Protein AF-A0AAN1B364-F1 (afdb_monomer_lite)

Secondary structure (DSSP, 8-state):
-EEETTTTEEETT--SEE----S-HHHHHHHHHHHHHHHTS-SEEETTEEE-GGGSEEE-TT-BHHHHS--STTSHHHHHHHHS---GGGTS-HHHHHHHHHHHHHHHTS--------HHHHHHHH-----SPBP-HHHHHHHHHT---SSSPEEEEE-S-TT--HHHHHTTTTTEEEE-

Radius of gyration: 22.16 Å; chains: 1; bounding box: 55×37×59 Å

Sequence (180 aa):
MIQFLNLKGFVKNYNGIVCIETNNSDLFIRKLFEFEHTENQSSININNNKYSIKDFIIIDNLTKYHDLYNFNSKGLLNQWINDLDFENQKIANEKLVLEIKNLLNNKIGFEFVSIEENNSKYLKYLFNLENDKFIDNKSLIKWMENQKYNNQKINLIIKNFDFVLINELIKFSNNFNIIV

Foldseek 3Di:
DKDFQLVRDDDPPQQQEDEDDDPDPVVVLVSQVVCCVVVVAAGMADPNDGHHSVQADEAEQPAFPCSQADLPCPHLVVVVQVVPPDDLCPLDPPVVVVVVQVVVCVVVVHNDDDDDDDSSVSVVVVDDDDGPHTDDQVRVLVSLVSDDAPPDAREYEYPPRPHHDVVSVVVSSVRHRYYD

Organism: Mycoplasmopsis synoviae (NCBI:txid2109)

Structure (mmCIF, N/CA/C/O backbone):
data_AF-A0AAN1B364-F1
#
_entry.id   AF-A0AAN1B364-F1
#
loop_
_atom_site.group_PDB
_atom_site.id
_atom_site.type_symbol
_atom_site.label_atom_id
_atom_site.label_alt_id
_atom_site.label_comp_id
_atom_site.label_asym_id
_atom_site.label_entity_id
_atom_site.label_seq_id
_atom_site.pdbx_PDB_ins_code
_atom_site.Cartn_x
_atom_site.Cartn_y
_atom_site.Cartn_z
_atom_site.occupancy
_atom_site.B_iso_or_equiv
_atom_site.auth_seq_id
_atom_site.auth_comp_id
_atom_site.auth_asym_id
_atom_site.auth_atom_id
_atom_site.pdbx_PDB_model_num
ATOM 1 N N . MET A 1 1 ? 21.326 -5.813 -8.961 1.00 89.81 1 MET A N 1
ATOM 2 C CA . MET A 1 1 ? 20.750 -6.310 -10.234 1.00 89.81 1 MET A CA 1
ATOM 3 C C . MET A 1 1 ? 19.245 -6.453 -10.083 1.00 89.81 1 MET A C 1
ATOM 5 O O . MET A 1 1 ? 18.822 -6.911 -9.028 1.00 89.81 1 MET A O 1
ATOM 9 N N . ILE A 1 2 ? 18.472 -6.106 -11.113 1.00 92.00 2 ILE A N 1
ATOM 10 C CA . ILE A 1 2 ? 1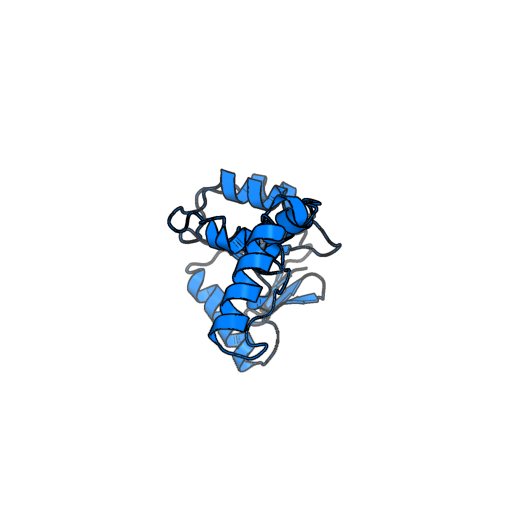7.059 -6.494 -11.239 1.00 92.00 2 ILE A CA 1
ATOM 11 C C . ILE A 1 2 ? 16.843 -7.244 -12.559 1.00 92.00 2 ILE A C 1
ATOM 13 O O . ILE A 1 2 ? 17.449 -6.884 -13.568 1.00 92.00 2 ILE A O 1
ATOM 17 N N . GLN A 1 3 ? 16.030 -8.297 -12.549 1.00 93.31 3 GLN A N 1
ATOM 18 C CA . GLN A 1 3 ? 15.727 -9.133 -13.711 1.00 93.31 3 GLN A CA 1
ATOM 19 C C . GLN A 1 3 ? 14.247 -9.531 -13.716 1.00 93.31 3 GLN A C 1
ATOM 21 O O . GLN A 1 3 ? 13.725 -9.976 -12.694 1.00 93.31 3 GLN A O 1
ATOM 26 N N . PHE A 1 4 ? 13.616 -9.437 -14.889 1.00 91.81 4 PHE A N 1
ATOM 27 C CA . PHE A 1 4 ? 12.261 -9.931 -15.150 1.00 91.81 4 PHE A CA 1
ATOM 28 C C . PHE A 1 4 ? 12.367 -11.262 -15.887 1.00 91.81 4 PHE A C 1
ATOM 30 O O . PHE A 1 4 ? 12.845 -11.320 -17.024 1.00 91.81 4 PHE A O 1
ATOM 37 N N . LEU A 1 5 ? 11.987 -12.353 -15.224 1.00 87.00 5 LEU A N 1
ATOM 38 C CA . LEU A 1 5 ? 12.288 -13.705 -15.700 1.00 87.00 5 LEU A CA 1
ATOM 39 C C . LEU A 1 5 ? 11.522 -14.068 -16.980 1.00 87.00 5 LEU A C 1
ATOM 41 O O . LEU A 1 5 ? 12.056 -14.780 -17.828 1.00 87.00 5 LEU A O 1
ATOM 45 N N . ASN A 1 6 ? 10.334 -13.496 -17.174 1.00 81.62 6 ASN A N 1
ATOM 46 C CA . ASN A 1 6 ? 9.536 -13.652 -18.389 1.00 81.62 6 ASN A CA 1
ATOM 47 C C . ASN A 1 6 ? 10.106 -12.905 -19.612 1.00 81.62 6 ASN A C 1
ATOM 49 O O . ASN A 1 6 ? 9.818 -13.281 -20.745 1.00 81.62 6 ASN A O 1
ATOM 53 N N . LEU A 1 7 ? 10.911 -11.856 -19.409 1.00 76.06 7 LEU A N 1
ATOM 54 C CA . LEU A 1 7 ? 11.395 -10.976 -20.483 1.00 76.06 7 LEU A CA 1
ATOM 55 C C . LEU A 1 7 ? 12.863 -11.205 -20.854 1.00 76.06 7 LEU A C 1
ATOM 57 O O . LEU A 1 7 ? 13.363 -10.557 -21.769 1.00 76.06 7 LEU A O 1
ATOM 61 N N . LYS A 1 8 ? 13.570 -12.107 -20.158 1.00 66.75 8 LYS A N 1
ATOM 62 C CA . LYS A 1 8 ? 15.012 -12.401 -20.335 1.00 66.75 8 LYS A CA 1
ATOM 63 C C . LYS A 1 8 ? 15.948 -11.174 -20.243 1.00 66.75 8 LYS A C 1
ATOM 65 O O . LYS A 1 8 ? 17.151 -11.316 -20.448 1.00 66.75 8 LYS A O 1
ATOM 70 N N . GLY A 1 9 ? 15.431 -9.994 -19.895 1.00 71.81 9 GLY A N 1
ATOM 71 C CA . GLY A 1 9 ? 16.177 -8.749 -19.716 1.00 71.81 9 GLY A CA 1
ATOM 72 C C . GLY A 1 9 ? 16.564 -8.509 -18.257 1.00 71.81 9 GLY A C 1
ATOM 73 O O . GLY A 1 9 ? 15.840 -8.893 -17.334 1.00 71.81 9 GLY A O 1
ATOM 74 N N . PHE A 1 10 ? 17.714 -7.866 -18.041 1.00 80.56 10 PHE A N 1
ATOM 75 C CA . PHE A 1 10 ? 18.190 -7.503 -16.707 1.00 80.56 10 PHE A CA 1
ATOM 76 C C . PHE A 1 10 ? 18.931 -6.166 -16.707 1.00 80.56 10 PHE A C 1
ATOM 78 O O . PHE A 1 10 ? 19.604 -5.807 -17.671 1.00 80.56 10 PHE A O 1
ATOM 85 N N . VAL A 1 11 ? 18.847 -5.457 -15.583 1.00 85.56 11 VAL A N 1
ATOM 86 C CA . VAL A 1 11 ? 19.579 -4.214 -15.332 1.00 85.56 11 VAL A CA 1
ATOM 87 C C . VAL A 1 11 ? 20.711 -4.497 -14.344 1.00 85.56 11 VAL A C 1
ATOM 89 O O . VAL A 1 11 ? 20.496 -4.876 -13.181 1.00 85.56 11 VAL A O 1
ATOM 92 N N . LYS A 1 12 ? 21.949 -4.330 -14.825 1.00 80.38 12 LYS A N 1
ATOM 93 C CA . LYS A 1 12 ? 23.164 -4.371 -13.996 1.00 80.38 12 LYS A CA 1
ATOM 94 C C . LYS A 1 12 ? 23.199 -3.141 -13.082 1.00 80.38 12 LYS A C 1
ATOM 96 O O . LYS A 1 12 ? 22.694 -2.090 -13.447 1.00 80.38 12 LYS A O 1
ATOM 101 N N . ASN A 1 13 ? 23.784 -3.281 -11.891 1.00 83.00 13 ASN A N 1
ATOM 102 C CA . ASN A 1 13 ? 23.956 -2.184 -10.920 1.00 83.00 13 ASN A CA 1
ATOM 103 C C . ASN A 1 13 ? 22.654 -1.514 -10.437 1.00 83.00 13 ASN A C 1
ATOM 105 O O . ASN A 1 13 ? 22.635 -0.329 -10.126 1.00 83.00 13 ASN A O 1
ATOM 109 N N . TYR A 1 14 ? 21.562 -2.280 -10.352 1.00 89.44 14 TYR A N 1
ATOM 110 C CA . TYR A 1 14 ? 20.326 -1.815 -9.720 1.00 89.44 14 TYR A CA 1
ATOM 111 C C . TYR A 1 14 ? 20.563 -1.348 -8.275 1.00 89.44 14 TYR A C 1
ATOM 113 O O . TYR A 1 14 ? 20.917 -2.163 -7.419 1.00 89.44 14 TYR A O 1
ATOM 121 N N . ASN A 1 15 ? 20.287 -0.065 -8.030 1.00 86.31 15 ASN A N 1
ATOM 122 C CA . ASN A 1 15 ? 20.465 0.624 -6.753 1.00 86.31 15 ASN A CA 1
ATOM 123 C C . ASN A 1 15 ? 19.128 1.165 -6.220 1.00 86.31 15 ASN A C 1
ATOM 125 O O . ASN A 1 15 ? 19.044 2.301 -5.775 1.00 86.31 15 ASN A O 1
ATOM 129 N N . GLY A 1 16 ? 18.069 0.355 -6.274 1.00 90.38 16 GLY A N 1
ATOM 130 C CA . GLY A 1 16 ? 16.789 0.663 -5.623 1.00 90.38 16 GLY A CA 1
ATOM 131 C C . GLY A 1 16 ? 15.737 1.341 -6.499 1.00 90.38 16 GLY A C 1
ATOM 132 O O . GLY A 1 16 ? 14.580 1.335 -6.104 1.00 90.38 16 GLY A O 1
ATOM 133 N N . ILE A 1 17 ? 16.085 1.859 -7.679 1.00 92.50 17 ILE A N 1
ATOM 134 C CA . ILE A 1 17 ? 15.107 2.333 -8.668 1.00 92.50 17 ILE A CA 1
ATOM 135 C C . ILE A 1 17 ? 15.461 1.839 -10.071 1.00 92.50 17 ILE A C 1
ATOM 137 O O . ILE A 1 17 ? 16.636 1.766 -10.437 1.00 92.50 17 ILE A O 1
ATOM 141 N N . VAL A 1 18 ? 14.444 1.473 -10.845 1.00 91.38 18 VAL A N 1
ATOM 142 C CA . VAL A 1 18 ? 14.542 1.181 -12.276 1.00 91.38 18 VAL A CA 1
ATOM 143 C C . VAL A 1 18 ? 13.342 1.785 -12.993 1.00 91.38 18 VAL A C 1
ATOM 145 O O . VAL A 1 18 ? 12.250 1.815 -12.433 1.00 91.38 18 VAL A O 1
ATOM 148 N N . CYS A 1 19 ? 13.553 2.246 -14.222 1.00 89.06 19 CYS A N 1
ATOM 149 C CA . CYS A 1 19 ? 12.487 2.720 -15.097 1.00 89.06 19 CYS A CA 1
ATOM 150 C C . CYS A 1 19 ? 12.364 1.770 -16.287 1.00 89.06 19 CYS A C 1
ATOM 152 O O . CYS A 1 19 ? 13.377 1.400 -16.889 1.00 89.06 19 CYS A O 1
ATOM 154 N N . ILE A 1 20 ? 11.142 1.354 -16.598 1.00 88.00 20 ILE A N 1
ATOM 155 C CA . ILE A 1 20 ? 10.825 0.411 -17.664 1.00 88.00 20 ILE A CA 1
ATOM 156 C C . ILE A 1 20 ? 9.908 1.107 -18.649 1.00 88.00 20 ILE A C 1
ATOM 158 O O . ILE A 1 20 ? 8.731 1.338 -18.395 1.00 88.00 20 ILE A O 1
ATOM 162 N N . GLU A 1 21 ? 10.451 1.394 -19.822 1.00 86.31 21 GLU A N 1
ATOM 163 C CA . GLU A 1 21 ? 9.646 1.902 -20.918 1.00 86.31 21 GLU A CA 1
ATOM 164 C C . GLU A 1 21 ? 8.773 0.774 -21.487 1.00 86.31 21 GLU A C 1
ATOM 166 O O . GLU A 1 21 ? 9.263 -0.280 -21.902 1.00 86.31 21 GLU A O 1
ATOM 171 N N . THR A 1 22 ? 7.457 0.979 -21.480 1.00 87.06 22 THR A N 1
ATOM 172 C CA . THR A 1 22 ? 6.479 0.048 -22.047 1.00 87.06 22 THR A CA 1
ATOM 173 C C . THR A 1 22 ? 5.305 0.810 -22.644 1.00 87.06 22 THR A C 1
ATOM 175 O O . THR A 1 22 ? 4.838 1.797 -22.085 1.00 87.06 22 THR A O 1
ATOM 178 N N . ASN A 1 23 ? 4.773 0.305 -23.757 1.00 87.12 23 ASN A N 1
ATOM 179 C CA . ASN A 1 23 ? 3.579 0.870 -24.393 1.00 87.12 23 ASN A CA 1
ATOM 180 C C . ASN A 1 23 ? 2.301 0.606 -23.578 1.00 87.12 23 ASN A C 1
ATOM 182 O O . ASN A 1 23 ? 1.283 1.256 -23.796 1.00 87.12 23 ASN A O 1
ATOM 186 N N . ASN A 1 24 ? 2.319 -0.401 -22.697 1.00 90.44 24 ASN A N 1
ATOM 187 C CA . ASN A 1 24 ? 1.182 -0.765 -21.858 1.00 90.44 24 ASN A CA 1
ATOM 188 C C . ASN A 1 24 ? 1.678 -1.424 -20.560 1.00 90.44 24 ASN A C 1
ATOM 190 O O . ASN A 1 24 ? 2.109 -2.583 -20.551 1.00 90.44 24 ASN A O 1
ATOM 194 N N . SER A 1 25 ? 1.632 -0.667 -19.466 1.00 91.38 25 SER A N 1
ATOM 195 C CA . SER A 1 25 ? 2.071 -1.104 -18.137 1.00 91.38 25 SER A CA 1
ATOM 196 C C . SER A 1 25 ? 1.161 -2.181 -17.537 1.00 91.38 25 SER A C 1
ATOM 198 O O . SER A 1 25 ? 1.659 -3.126 -16.928 1.00 91.38 25 SER A O 1
ATOM 200 N N . ASP A 1 26 ? -0.149 -2.125 -17.787 1.00 92.94 26 ASP A N 1
ATOM 201 C CA . ASP A 1 26 ? -1.095 -3.143 -17.315 1.00 92.94 26 ASP A CA 1
ATOM 202 C C . ASP A 1 26 ? -0.826 -4.502 -17.965 1.00 92.94 26 ASP A C 1
ATOM 204 O O . ASP A 1 26 ? -0.780 -5.532 -17.291 1.00 92.94 26 ASP A O 1
ATOM 208 N N . LEU A 1 27 ? -0.576 -4.517 -19.278 1.00 92.62 27 LEU A N 1
ATOM 209 C CA . LEU A 1 27 ? -0.213 -5.733 -20.001 1.00 92.62 27 LEU A CA 1
ATOM 210 C C . LEU A 1 27 ? 1.139 -6.284 -19.534 1.00 92.62 27 LEU A C 1
ATOM 212 O O . LEU A 1 27 ? 1.310 -7.501 -19.456 1.00 92.62 27 LEU A O 1
ATOM 216 N N . PHE A 1 28 ? 2.098 -5.410 -19.224 1.00 91.81 28 PHE A N 1
ATOM 217 C CA . PHE A 1 28 ? 3.383 -5.814 -18.657 1.00 91.81 28 PHE A CA 1
ATOM 218 C C . PHE A 1 28 ? 3.197 -6.527 -17.309 1.00 91.81 28 PHE A C 1
ATOM 220 O O . PHE A 1 28 ? 3.670 -7.653 -17.151 1.00 91.81 28 PHE A O 1
ATOM 227 N N . ILE A 1 29 ? 2.444 -5.932 -16.378 1.00 93.12 29 ILE A N 1
ATOM 228 C CA . ILE A 1 29 ? 2.168 -6.528 -15.061 1.00 93.12 29 ILE A CA 1
ATOM 229 C C . ILE A 1 29 ? 1.380 -7.832 -15.204 1.00 93.12 29 ILE A C 1
ATOM 231 O O . ILE A 1 29 ? 1.716 -8.833 -14.570 1.00 93.12 29 ILE A O 1
ATOM 235 N N . ARG A 1 30 ? 0.375 -7.864 -16.085 1.00 94.25 30 ARG A N 1
ATOM 236 C CA . ARG A 1 30 ? -0.399 -9.077 -16.371 1.00 94.25 30 ARG A CA 1
ATOM 237 C C . ARG A 1 30 ? 0.495 -10.231 -16.825 1.00 94.25 30 ARG A C 1
ATOM 239 O O . ARG A 1 30 ? 0.348 -11.339 -16.322 1.00 94.25 30 ARG A O 1
ATOM 246 N N . LYS A 1 31 ? 1.454 -9.978 -17.722 1.00 92.94 31 LYS A N 1
ATOM 247 C CA . LYS A 1 31 ? 2.405 -11.005 -18.184 1.00 92.94 31 LYS A CA 1
ATOM 248 C C . LYS A 1 31 ? 3.301 -11.538 -17.067 1.00 92.94 31 LYS A C 1
ATOM 250 O O . LYS A 1 31 ? 3.746 -12.679 -17.152 1.00 92.94 31 LYS A O 1
ATOM 255 N N . LEU A 1 32 ? 3.607 -10.727 -16.053 1.00 93.69 32 LEU A N 1
ATOM 256 C CA . LEU A 1 32 ? 4.350 -11.187 -14.877 1.00 93.69 32 LEU A CA 1
ATOM 257 C C . LEU A 1 32 ? 3.489 -12.133 -14.031 1.00 93.69 32 LEU A C 1
ATOM 259 O O . LEU A 1 32 ? 3.949 -13.214 -13.677 1.00 93.69 32 LEU A O 1
ATOM 263 N N . PHE A 1 33 ? 2.222 -11.781 -13.803 1.00 94.06 33 PHE A N 1
ATOM 264 C CA . PHE A 1 33 ? 1.252 -12.649 -13.126 1.00 94.06 33 PHE A CA 1
ATOM 265 C C . PHE A 1 33 ? 1.035 -13.987 -13.849 1.00 94.06 33 PHE A C 1
ATOM 267 O O . PHE A 1 33 ? 1.067 -15.047 -13.227 1.00 94.06 33 PHE A O 1
ATOM 274 N N . GLU A 1 34 ? 0.825 -13.951 -15.167 1.00 94.62 34 GLU A N 1
ATOM 275 C CA . GLU A 1 34 ? 0.606 -15.155 -15.980 1.00 94.62 34 GLU A CA 1
ATOM 276 C C . GLU A 1 34 ? 1.833 -16.079 -15.964 1.00 94.62 34 GLU A C 1
ATOM 278 O O . GLU A 1 34 ? 1.687 -17.300 -15.871 1.00 94.62 34 GLU A O 1
ATOM 283 N N . PHE A 1 35 ? 3.041 -15.506 -15.989 1.00 95.06 35 PHE A N 1
ATOM 284 C CA . PHE A 1 35 ? 4.286 -16.257 -15.834 1.00 95.06 35 PHE A CA 1
ATOM 285 C C . PHE A 1 35 ? 4.370 -16.948 -14.468 1.00 95.06 35 PHE A C 1
ATOM 287 O O . PHE A 1 35 ? 4.679 -18.135 -14.416 1.00 95.06 35 PHE A O 1
ATOM 294 N N . GLU A 1 36 ? 4.050 -16.245 -13.374 1.00 95.94 36 GLU A N 1
ATOM 295 C CA . GLU A 1 36 ? 4.089 -16.829 -12.022 1.00 95.94 36 GLU A CA 1
ATOM 296 C C . GLU A 1 36 ? 3.160 -18.025 -11.876 1.00 95.94 36 GLU A C 1
ATOM 298 O O . GLU A 1 36 ? 3.517 -19.017 -11.241 1.00 95.94 36 GLU A O 1
ATOM 303 N N . HIS A 1 37 ? 1.984 -17.938 -12.494 1.00 94.19 37 HIS A N 1
ATOM 304 C CA . HIS A 1 37 ? 1.006 -19.012 -12.472 1.00 94.19 37 HIS A CA 1
ATOM 305 C C . HIS A 1 37 ? 1.431 -20.208 -13.333 1.00 94.19 37 HIS A C 1
ATOM 307 O O . HIS A 1 37 ? 1.323 -21.349 -12.892 1.00 94.19 37 HIS A O 1
ATOM 313 N N . THR A 1 38 ? 1.933 -19.950 -14.543 1.00 95.44 38 THR A N 1
ATOM 314 C CA . THR A 1 38 ? 2.294 -21.001 -15.510 1.00 95.44 38 THR A CA 1
ATOM 315 C C . THR A 1 38 ? 3.548 -21.761 -15.081 1.00 95.44 38 THR A C 1
ATOM 317 O O . THR A 1 38 ? 3.594 -22.984 -15.165 1.00 95.44 38 THR A O 1
ATOM 320 N N . GLU A 1 39 ? 4.557 -21.043 -14.589 1.00 93.69 39 GLU A N 1
ATOM 321 C CA . GLU A 1 39 ? 5.873 -21.601 -14.262 1.00 93.69 39 GLU A CA 1
ATOM 322 C C . GLU A 1 39 ? 6.024 -21.951 -12.772 1.00 93.69 39 GLU A C 1
ATOM 324 O O . GLU A 1 39 ? 7.069 -22.452 -12.355 1.00 93.69 39 GLU A O 1
ATOM 329 N N . ASN A 1 40 ? 5.002 -21.667 -11.953 1.00 93.81 40 ASN A N 1
ATOM 330 C CA . ASN A 1 40 ? 4.996 -21.871 -10.501 1.00 93.81 40 ASN A CA 1
ATOM 331 C C . ASN A 1 40 ? 6.252 -21.301 -9.801 1.00 93.81 40 ASN A C 1
ATOM 333 O O . ASN A 1 40 ? 6.847 -21.924 -8.917 1.00 93.81 40 ASN A O 1
ATOM 337 N N . GLN A 1 41 ? 6.687 -20.111 -10.223 1.00 94.00 41 GLN A N 1
ATOM 338 C CA . GLN A 1 41 ? 7.854 -19.411 -9.681 1.00 94.00 41 GLN A CA 1
ATOM 339 C C . GLN A 1 41 ? 7.665 -17.893 -9.732 1.00 94.00 41 GLN A C 1
ATOM 341 O O . GLN A 1 41 ? 7.024 -17.382 -10.638 1.00 94.00 41 GLN A O 1
ATOM 346 N N . SER A 1 42 ? 8.281 -17.164 -8.799 1.00 95.81 42 SER A N 1
ATOM 347 C CA . SER A 1 42 ? 8.333 -15.693 -8.781 1.00 95.81 42 SER A CA 1
ATOM 348 C C . SER A 1 42 ? 8.784 -15.087 -10.117 1.00 95.81 42 SER A C 1
ATOM 350 O O . SER A 1 42 ? 9.708 -15.618 -10.726 1.00 95.81 42 SER A O 1
ATOM 352 N N . SER A 1 43 ? 8.215 -13.953 -10.542 1.00 94.94 43 SER A N 1
ATOM 353 C CA . SER A 1 43 ? 8.554 -13.316 -11.830 1.00 94.94 43 SER A CA 1
ATOM 354 C C . SER A 1 43 ? 9.741 -12.348 -11.790 1.00 94.94 43 SER A C 1
ATOM 356 O O . SER A 1 43 ? 10.338 -12.078 -12.838 1.00 94.94 43 SER A O 1
ATOM 358 N N . ILE A 1 44 ? 10.107 -11.832 -10.611 1.00 95.38 44 ILE A N 1
ATOM 359 C CA . ILE A 1 44 ? 11.114 -10.773 -10.460 1.00 95.38 44 ILE A CA 1
ATOM 360 C C . ILE A 1 44 ? 12.269 -11.257 -9.579 1.00 95.38 44 ILE A C 1
ATOM 362 O O . ILE A 1 44 ? 12.066 -11.848 -8.520 1.00 95.38 44 ILE A O 1
ATOM 366 N N . ASN A 1 45 ? 13.505 -10.978 -9.990 1.00 94.50 45 ASN A N 1
ATOM 367 C CA . ASN A 1 45 ? 14.704 -11.210 -9.187 1.00 94.50 45 ASN A CA 1
ATOM 368 C C . ASN A 1 45 ? 15.409 -9.878 -8.904 1.00 94.50 45 ASN A C 1
ATOM 370 O O . ASN A 1 45 ? 15.835 -9.199 -9.838 1.00 94.50 45 ASN A O 1
ATOM 374 N N . ILE A 1 46 ? 15.556 -9.515 -7.628 1.00 94.00 46 ILE A N 1
ATOM 375 C CA . ILE A 1 46 ? 16.274 -8.319 -7.171 1.00 94.00 46 ILE A CA 1
ATOM 376 C C . ILE A 1 46 ? 17.402 -8.757 -6.241 1.00 94.00 46 ILE A C 1
ATOM 378 O O . ILE A 1 46 ? 17.158 -9.287 -5.161 1.00 94.00 46 ILE A O 1
ATOM 382 N N . ASN A 1 47 ? 18.648 -8.492 -6.637 1.00 90.12 47 ASN A N 1
ATOM 383 C CA . ASN A 1 47 ? 19.848 -8.818 -5.855 1.00 90.12 47 ASN A CA 1
ATOM 384 C C . ASN A 1 47 ? 19.864 -10.277 -5.353 1.00 90.12 47 ASN A C 1
ATOM 386 O O . ASN A 1 47 ? 20.184 -10.529 -4.196 1.00 90.12 47 ASN A O 1
ATOM 390 N N . ASN A 1 48 ? 19.518 -11.222 -6.235 1.00 88.75 48 ASN A N 1
ATOM 391 C CA . ASN A 1 48 ? 19.414 -12.669 -5.986 1.00 88.75 48 ASN A CA 1
ATOM 392 C C . ASN A 1 48 ? 18.225 -13.111 -5.118 1.00 88.75 48 ASN A C 1
ATOM 394 O O . ASN A 1 48 ? 18.051 -14.310 -4.904 1.00 88.75 48 ASN A O 1
ATOM 398 N N . ASN A 1 49 ? 17.380 -12.181 -4.676 1.00 92.88 49 ASN A N 1
ATOM 399 C CA . ASN A 1 49 ? 16.125 -12.492 -4.008 1.00 92.88 49 ASN A CA 1
ATOM 400 C C . ASN A 1 49 ? 14.987 -12.532 -5.028 1.00 92.88 49 ASN A C 1
ATOM 402 O O . ASN A 1 49 ? 14.825 -11.617 -5.839 1.00 92.88 49 ASN A O 1
ATOM 406 N N . LYS A 1 50 ? 14.192 -13.599 -4.975 1.00 94.50 50 LYS A N 1
ATOM 407 C CA . LYS A 1 50 ? 13.043 -13.804 -5.856 1.00 94.50 50 LYS A CA 1
ATOM 408 C C . LYS A 1 50 ? 11.786 -13.214 -5.221 1.00 94.50 50 LYS A C 1
ATOM 410 O O . LYS A 1 50 ? 11.474 -13.548 -4.084 1.00 94.50 50 LYS A O 1
ATOM 415 N N . TYR A 1 51 ? 11.044 -12.421 -5.983 1.00 95.50 51 TYR A N 1
ATOM 416 C CA . TYR A 1 51 ? 9.808 -11.769 -5.563 1.00 95.50 51 TYR A CA 1
ATOM 417 C C . TYR A 1 51 ? 8.685 -12.061 -6.551 1.00 95.50 51 TYR A C 1
ATOM 419 O O . TYR A 1 51 ? 8.879 -11.993 -7.768 1.00 95.50 51 TYR A O 1
ATOM 427 N N . SER A 1 52 ? 7.526 -12.410 -6.008 1.00 95.69 52 SER A N 1
ATOM 428 C CA . SER A 1 52 ? 6.285 -12.525 -6.765 1.00 95.69 52 SER A CA 1
ATOM 429 C C . SER A 1 52 ? 5.602 -11.157 -6.882 1.00 95.69 52 SER A C 1
ATOM 431 O O . SER A 1 52 ? 5.847 -10.285 -6.051 1.00 95.69 52 SER A O 1
ATOM 433 N N . ILE A 1 53 ? 4.688 -10.957 -7.835 1.00 94.06 53 ILE A N 1
ATOM 434 C CA . ILE A 1 53 ? 3.966 -9.676 -7.976 1.00 94.06 53 ILE A CA 1
ATOM 435 C C . ILE A 1 53 ? 3.155 -9.340 -6.725 1.00 94.06 53 ILE A C 1
ATOM 437 O O . ILE A 1 53 ? 3.094 -8.182 -6.326 1.00 94.06 53 ILE A O 1
ATOM 441 N N . LYS A 1 54 ? 2.612 -10.349 -6.037 1.00 92.25 54 LYS A N 1
ATOM 442 C CA . LYS A 1 54 ? 1.921 -10.174 -4.746 1.00 92.25 54 LYS A CA 1
ATOM 443 C C . LYS A 1 54 ? 2.796 -9.562 -3.640 1.00 92.25 54 LYS A C 1
ATOM 445 O O . LYS A 1 54 ? 2.259 -9.112 -2.632 1.00 92.25 54 LYS A O 1
ATOM 450 N N . ASP A 1 55 ? 4.121 -9.595 -3.798 1.00 93.31 55 ASP A N 1
ATOM 451 C CA . ASP A 1 55 ? 5.070 -9.020 -2.844 1.00 93.31 55 ASP A CA 1
ATOM 452 C C . ASP A 1 55 ? 5.326 -7.528 -3.118 1.00 93.31 55 ASP A C 1
ATOM 454 O O . ASP A 1 55 ? 6.051 -6.893 -2.353 1.00 93.31 55 ASP A O 1
ATOM 458 N N . PHE A 1 56 ? 4.761 -6.974 -4.198 1.00 94.12 56 PHE A N 1
ATOM 459 C CA . PHE A 1 56 ? 4.851 -5.564 -4.564 1.00 94.12 56 PHE A CA 1
ATOM 460 C C . PHE A 1 56 ? 3.560 -4.825 -4.225 1.00 94.12 56 PHE A C 1
ATOM 462 O O . PHE A 1 56 ? 2.453 -5.302 -4.468 1.00 94.12 56 PHE A O 1
ATOM 469 N N . ILE A 1 57 ? 3.720 -3.602 -3.733 1.00 92.69 57 ILE A N 1
ATOM 470 C CA . ILE A 1 57 ? 2.646 -2.613 -3.712 1.00 92.69 57 ILE A CA 1
ATOM 471 C C . ILE A 1 57 ? 2.601 -1.992 -5.108 1.00 92.69 57 ILE A C 1
ATOM 473 O O . ILE A 1 57 ? 3.636 -1.565 -5.616 1.00 92.69 57 ILE A O 1
ATOM 477 N N . ILE A 1 58 ? 1.432 -1.969 -5.743 1.00 93.62 58 ILE A N 1
ATOM 478 C CA . ILE A 1 58 ? 1.246 -1.362 -7.065 1.00 93.62 58 ILE A CA 1
ATOM 479 C C . ILE A 1 58 ? 0.464 -0.072 -6.874 1.00 93.62 58 ILE A C 1
ATOM 481 O O . ILE A 1 58 ? -0.616 -0.088 -6.293 1.00 93.62 58 ILE A O 1
ATOM 485 N N . ILE A 1 59 ? 1.032 1.028 -7.353 1.00 92.56 59 ILE A N 1
ATOM 486 C CA . ILE A 1 59 ? 0.466 2.366 -7.266 1.00 92.56 59 ILE A CA 1
ATOM 487 C C . ILE A 1 59 ? 0.201 2.888 -8.677 1.00 92.56 59 ILE A C 1
ATOM 489 O O . ILE A 1 59 ? 1.076 2.858 -9.541 1.00 92.56 59 ILE A O 1
ATOM 493 N N . ASP A 1 60 ? -1.018 3.364 -8.900 1.00 91.94 60 ASP A N 1
ATOM 494 C CA . ASP A 1 60 ? -1.500 3.961 -10.144 1.00 91.94 60 ASP A CA 1
ATOM 495 C C . ASP A 1 60 ? -2.503 5.096 -9.877 1.00 91.94 60 ASP A C 1
ATOM 497 O O . ASP A 1 60 ? -2.877 5.362 -8.734 1.00 91.94 60 ASP A O 1
ATOM 501 N N . ASN A 1 61 ? -2.964 5.765 -10.934 1.00 89.50 61 ASN A N 1
ATOM 502 C CA . ASN A 1 61 ? -3.897 6.893 -10.820 1.00 89.50 61 ASN A CA 1
ATOM 503 C C . ASN A 1 61 ? -5.243 6.549 -10.149 1.00 89.50 61 ASN A C 1
ATOM 505 O O . ASN A 1 61 ? -6.012 7.460 -9.852 1.00 89.50 61 ASN A O 1
ATOM 509 N N . LEU A 1 62 ? -5.553 5.267 -9.930 1.00 91.38 62 LEU A N 1
ATOM 510 C CA . LEU A 1 62 ? -6.763 4.813 -9.244 1.00 91.38 62 LEU A CA 1
ATOM 511 C C . LEU A 1 62 ? -6.509 4.427 -7.785 1.00 91.38 62 LEU A C 1
ATOM 513 O O . LEU A 1 62 ? -7.459 4.111 -7.069 1.00 91.38 62 LEU A O 1
ATOM 517 N N . THR A 1 63 ? -5.259 4.479 -7.328 1.00 91.56 63 THR A N 1
ATOM 518 C CA . THR A 1 63 ? -4.902 4.164 -5.947 1.00 91.56 63 THR A CA 1
ATOM 519 C C . THR A 1 63 ? -5.515 5.190 -5.002 1.00 91.56 63 THR A C 1
ATOM 521 O O . THR A 1 63 ? -5.322 6.405 -5.137 1.00 91.56 63 THR A O 1
ATOM 524 N N . LYS A 1 64 ? -6.262 4.698 -4.017 1.00 92.00 64 LYS A N 1
ATOM 525 C CA . LYS A 1 64 ? -6.934 5.516 -3.013 1.00 92.00 64 LYS A CA 1
ATOM 526 C C . LYS A 1 64 ? -6.169 5.520 -1.697 1.00 92.00 64 LYS A C 1
ATOM 528 O O . LYS A 1 64 ? -5.323 4.670 -1.426 1.00 92.00 64 LYS A O 1
ATOM 533 N N . TYR A 1 65 ? -6.487 6.479 -0.830 1.00 89.88 65 TYR A N 1
ATOM 534 C CA . TYR A 1 65 ? -5.862 6.576 0.493 1.00 89.88 65 TYR A CA 1
ATOM 535 C C . TYR A 1 65 ? -6.015 5.293 1.318 1.00 89.88 65 TYR A C 1
ATOM 537 O O . TYR A 1 65 ? -5.067 4.893 1.996 1.00 89.88 65 TYR A O 1
ATOM 545 N N . HIS A 1 66 ? -7.168 4.625 1.240 1.00 87.81 66 HIS A N 1
ATOM 546 C CA . HIS A 1 66 ? -7.415 3.391 1.985 1.00 87.81 66 HIS A CA 1
ATOM 547 C C . HIS A 1 66 ? -6.524 2.223 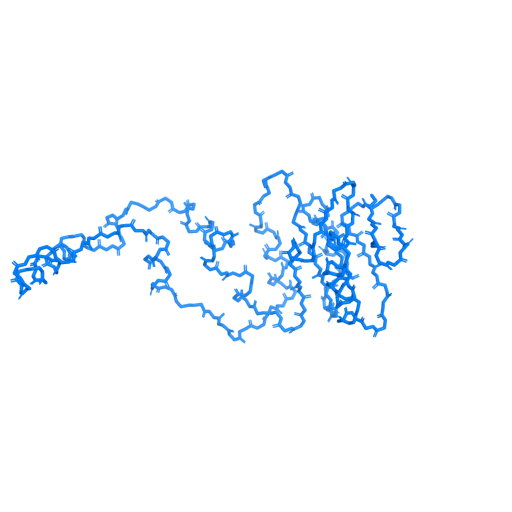1.528 1.00 87.81 66 HIS A C 1
ATOM 549 O O . HIS A 1 66 ? -6.266 1.313 2.314 1.00 87.81 66 HIS A O 1
ATOM 555 N N . ASP A 1 67 ? -6.010 2.237 0.294 1.00 87.75 67 ASP A N 1
ATOM 556 C CA . ASP A 1 67 ? -5.087 1.202 -0.186 1.00 87.75 67 ASP A CA 1
ATOM 557 C C . ASP A 1 67 ? -3.736 1.295 0.539 1.00 87.75 67 ASP A C 1
ATOM 559 O O . ASP A 1 67 ? -3.136 0.276 0.886 1.00 87.75 67 ASP A O 1
ATOM 563 N N . LEU A 1 68 ? -3.298 2.520 0.854 1.00 87.69 68 LEU A N 1
ATOM 564 C CA . LEU A 1 68 ? -2.041 2.802 1.554 1.00 87.69 68 LEU A CA 1
ATOM 565 C C . LEU A 1 68 ? -2.177 2.805 3.086 1.00 87.69 68 LEU A C 1
ATOM 567 O O . LEU A 1 68 ? -1.262 2.372 3.795 1.00 87.69 68 LEU A O 1
ATOM 571 N N . TYR A 1 69 ? -3.308 3.296 3.600 1.00 86.81 69 TYR A N 1
ATOM 572 C CA . TYR A 1 69 ? -3.596 3.484 5.024 1.00 86.81 69 TYR A CA 1
ATOM 573 C C . TYR A 1 69 ? -4.806 2.646 5.446 1.00 86.81 69 TYR A C 1
ATOM 575 O O . TYR A 1 69 ? -5.878 3.172 5.726 1.00 86.81 69 TYR A O 1
ATOM 583 N N . ASN A 1 70 ? -4.630 1.327 5.511 1.00 81.38 70 ASN A N 1
ATOM 584 C CA . ASN A 1 70 ? -5.656 0.403 5.993 1.00 81.38 70 ASN A CA 1
ATOM 585 C C . ASN A 1 70 ? -5.324 -0.182 7.368 1.00 81.38 70 ASN A C 1
ATOM 587 O O . ASN A 1 70 ? -4.187 -0.195 7.841 1.00 81.38 70 ASN A O 1
ATOM 591 N N . PHE A 1 71 ? -6.358 -0.747 7.977 1.00 75.75 71 PHE A N 1
ATOM 592 C CA . PHE A 1 71 ? -6.293 -1.442 9.252 1.00 75.75 71 PHE A CA 1
ATOM 593 C C . PHE A 1 71 ? -5.791 -2.895 9.157 1.00 75.75 71 PHE A C 1
ATOM 595 O O . PHE A 1 71 ? -5.975 -3.672 10.101 1.00 75.75 71 PHE A O 1
ATOM 602 N N . ASN A 1 72 ? -5.200 -3.324 8.038 1.00 75.44 72 ASN A N 1
ATOM 603 C CA . ASN A 1 72 ? -4.636 -4.672 7.964 1.00 75.44 72 ASN A CA 1
ATOM 604 C C . ASN A 1 72 ? -3.460 -4.791 8.938 1.00 75.44 72 ASN A C 1
ATOM 606 O O . ASN A 1 72 ? -2.780 -3.810 9.224 1.00 75.44 72 ASN A O 1
ATOM 610 N N . SER A 1 73 ? -3.191 -5.996 9.445 1.00 62.78 73 SER A N 1
ATOM 611 C CA . SER A 1 73 ? -2.170 -6.214 10.485 1.00 62.78 73 SER A CA 1
ATOM 612 C C . SER A 1 73 ? -0.771 -5.723 10.093 1.00 62.78 73 SER A C 1
ATOM 614 O O . SER A 1 73 ? 0.000 -5.323 10.960 1.00 62.78 73 SER A O 1
ATOM 616 N N . LYS A 1 74 ? -0.466 -5.717 8.789 1.00 67.25 74 LYS A N 1
ATOM 617 C CA . LYS A 1 74 ? 0.789 -5.217 8.206 1.00 67.25 74 LYS A CA 1
ATOM 618 C C . LYS A 1 74 ? 0.720 -3.758 7.729 1.00 67.25 74 LYS A C 1
ATOM 620 O O . LYS A 1 74 ? 1.745 -3.223 7.323 1.00 67.25 74 LYS A O 1
ATOM 625 N N . GLY A 1 75 ? -0.460 -3.139 7.745 1.00 74.69 75 GLY A N 1
ATOM 626 C CA . GLY A 1 75 ? -0.689 -1.780 7.263 1.00 74.69 75 GLY A CA 1
ATOM 627 C C . GLY A 1 75 ? -0.090 -0.727 8.192 1.00 74.69 75 GLY A C 1
ATOM 628 O O . GLY A 1 75 ? -0.075 -0.894 9.413 1.00 74.69 75 GLY A O 1
ATOM 629 N N . LEU A 1 76 ? 0.376 0.377 7.606 1.00 83.62 76 LEU A N 1
ATOM 630 C CA . LEU A 1 76 ? 1.036 1.473 8.320 1.00 83.62 76 LEU A CA 1
ATOM 631 C C . LEU A 1 76 ? 0.163 2.046 9.449 1.00 83.62 76 LEU A C 1
ATOM 633 O O . LEU A 1 76 ? 0.649 2.293 10.548 1.00 83.62 76 LEU A O 1
ATOM 637 N N . LEU A 1 77 ? -1.142 2.189 9.202 1.00 84.31 77 LEU A N 1
ATOM 638 C CA . LEU A 1 77 ? -2.086 2.712 10.189 1.00 84.31 77 LEU A CA 1
ATOM 639 C C . LEU A 1 77 ? -2.189 1.807 11.425 1.00 84.31 77 LEU A C 1
ATOM 641 O O . LEU A 1 77 ? -2.195 2.297 12.550 1.00 84.31 77 LEU A O 1
ATOM 645 N N . ASN A 1 78 ? -2.233 0.486 11.229 1.00 78.69 78 ASN A N 1
ATOM 646 C CA . ASN A 1 78 ? -2.300 -0.461 12.339 1.00 78.69 78 ASN A CA 1
ATOM 647 C C . ASN A 1 78 ? -0.987 -0.499 13.138 1.00 78.69 78 ASN A C 1
ATOM 649 O O . ASN A 1 78 ? -1.021 -0.667 14.352 1.00 78.69 78 ASN A O 1
ATOM 653 N N . GLN A 1 79 ? 0.160 -0.309 12.475 1.00 80.69 79 GLN A N 1
ATOM 654 C CA . GLN A 1 79 ? 1.449 -0.170 13.160 1.00 80.69 79 GLN A CA 1
ATOM 655 C C . GLN A 1 79 ? 1.460 1.064 14.063 1.00 80.69 79 GLN A C 1
ATOM 657 O O . GLN A 1 79 ? 1.753 0.936 15.245 1.00 80.69 79 GLN A O 1
ATOM 662 N N . TRP A 1 80 ? 1.064 2.226 13.538 1.00 84.56 80 TRP A N 1
ATOM 663 C CA . TRP A 1 80 ? 0.979 3.456 14.328 1.00 84.56 80 TRP A CA 1
ATOM 664 C C . TRP A 1 80 ? 0.037 3.324 15.513 1.00 84.56 80 TRP A C 1
ATOM 666 O O . TRP A 1 80 ? 0.368 3.755 16.607 1.00 84.56 80 TRP A O 1
ATOM 676 N N . ILE A 1 81 ? -1.119 2.699 15.306 1.00 79.19 81 ILE A N 1
ATOM 677 C CA . ILE A 1 81 ? -2.072 2.426 16.378 1.00 79.19 81 ILE A CA 1
ATOM 678 C C . ILE A 1 81 ? -1.443 1.578 17.481 1.00 79.19 81 ILE A C 1
ATOM 680 O O . ILE A 1 81 ? -1.618 1.888 18.653 1.00 79.19 81 ILE A O 1
ATOM 684 N N . ASN A 1 82 ? -0.703 0.535 17.112 1.00 76.06 82 ASN A N 1
ATOM 685 C CA . ASN A 1 82 ? -0.051 -0.339 18.080 1.00 76.06 82 ASN A CA 1
ATOM 686 C C . ASN A 1 82 ? 1.136 0.337 18.789 1.00 76.06 82 ASN A C 1
ATOM 688 O O . ASN A 1 82 ? 1.498 -0.091 19.878 1.00 76.06 82 ASN A O 1
ATOM 692 N N . ASP A 1 83 ? 1.742 1.365 18.184 1.00 78.75 83 ASP A N 1
ATOM 693 C CA . ASP A 1 83 ? 2.802 2.165 18.813 1.00 78.75 83 ASP A CA 1
ATOM 694 C C . ASP A 1 83 ? 2.260 3.178 19.834 1.00 78.75 83 ASP A C 1
ATOM 696 O O . ASP A 1 83 ? 3.009 3.660 20.686 1.00 78.75 83 ASP A O 1
ATOM 700 N N . LEU A 1 84 ? 0.981 3.550 19.729 1.00 75.81 84 LEU A N 1
ATOM 701 C CA . LEU A 1 84 ? 0.328 4.418 20.697 1.00 75.81 84 LEU A CA 1
ATOM 702 C C . LEU A 1 84 ? 0.003 3.575 21.934 1.00 75.81 84 LEU A C 1
ATOM 704 O O . LEU A 1 84 ? -1.026 2.908 21.992 1.00 75.81 84 LEU A O 1
ATOM 708 N N . ASP A 1 85 ? 0.915 3.575 22.900 1.00 64.69 85 ASP A N 1
ATOM 709 C CA . ASP A 1 85 ? 0.770 2.896 24.189 1.00 64.69 85 ASP A CA 1
ATOM 710 C C . ASP A 1 85 ? -0.434 3.460 24.976 1.00 64.69 85 ASP A C 1
ATOM 712 O O . ASP A 1 85 ? -0.321 4.403 25.763 1.00 64.69 85 ASP A O 1
ATOM 716 N N . PHE A 1 86 ? -1.633 2.939 24.697 1.00 67.88 86 PHE A N 1
ATOM 717 C CA . PHE A 1 86 ? -2.863 3.267 25.409 1.00 67.88 86 PHE A CA 1
ATOM 718 C C . PHE A 1 86 ? -3.196 2.160 26.409 1.00 67.88 86 PHE A C 1
ATOM 720 O O . PHE A 1 86 ? -3.453 1.019 26.032 1.00 67.88 86 PHE A O 1
ATOM 727 N N . GLU A 1 87 ? -3.294 2.524 27.686 1.00 61.16 87 GLU A N 1
ATOM 728 C CA . GLU A 1 87 ? -3.926 1.682 28.704 1.00 61.16 87 GLU A CA 1
ATOM 729 C C . GLU A 1 87 ? -5.413 1.482 28.348 1.00 61.16 87 GLU A C 1
ATOM 731 O O . GLU A 1 87 ? -6.151 2.462 28.192 1.00 61.16 87 GLU A O 1
ATOM 736 N N . ASN A 1 88 ? -5.855 0.222 28.234 1.00 54.50 88 ASN A N 1
ATOM 737 C CA . ASN A 1 88 ? -7.208 -0.192 27.806 1.00 54.50 88 ASN A CA 1
ATOM 738 C C . ASN A 1 88 ? -8.347 0.557 28.528 1.00 54.50 88 ASN A C 1
ATOM 740 O O . ASN A 1 88 ? -9.380 0.860 27.926 1.00 54.50 88 ASN A O 1
ATOM 744 N N . GLN A 1 89 ? -8.104 0.956 29.778 1.00 53.38 89 GLN A N 1
ATOM 745 C CA . GLN A 1 89 ? -9.009 1.728 30.633 1.00 53.38 89 GLN A CA 1
ATOM 746 C C . GLN A 1 89 ? -9.437 3.088 30.051 1.00 53.38 89 GLN A C 1
ATOM 748 O O . GLN A 1 89 ? -10.418 3.668 30.513 1.00 53.38 89 GLN A O 1
ATOM 753 N N . LYS A 1 90 ? -8.721 3.629 29.052 1.00 61.50 90 LYS A N 1
ATOM 754 C CA . LYS A 1 90 ? -9.001 4.961 28.481 1.00 61.50 90 LYS A CA 1
ATOM 755 C C . LYS A 1 90 ? -9.946 4.950 27.276 1.00 61.50 90 LYS A C 1
ATOM 757 O O . LYS A 1 90 ? -10.492 6.002 26.954 1.00 61.50 90 LYS A O 1
ATOM 762 N N . ILE A 1 91 ? -10.147 3.812 26.603 1.00 67.06 91 ILE A N 1
ATOM 763 C CA . ILE A 1 91 ? -10.916 3.752 25.341 1.00 67.06 91 ILE A CA 1
ATOM 764 C C . ILE A 1 91 ? -12.393 3.417 25.590 1.00 67.06 91 ILE A C 1
ATOM 766 O O . ILE A 1 91 ? -13.272 3.948 24.912 1.00 67.06 91 ILE A O 1
ATOM 770 N N . ALA A 1 92 ? -12.682 2.569 26.579 1.00 70.81 92 ALA A N 1
ATOM 771 C CA . ALA A 1 92 ? -14.040 2.185 26.946 1.00 70.81 92 ALA A CA 1
ATOM 772 C C . ALA A 1 92 ? -14.226 2.224 28.466 1.00 70.81 92 ALA A C 1
ATOM 774 O O . ALA A 1 92 ? -13.318 1.905 29.228 1.00 70.81 92 ALA A O 1
ATOM 775 N N . ASN A 1 93 ? -15.428 2.588 28.916 1.00 81.19 93 ASN A N 1
ATOM 776 C CA . ASN A 1 93 ? -15.782 2.510 30.329 1.00 81.19 93 ASN A CA 1
ATOM 777 C C . ASN A 1 93 ? -15.970 1.034 30.717 1.00 81.19 93 ASN A C 1
ATOM 779 O O . ASN A 1 93 ? -17.050 0.475 30.521 1.00 81.19 93 ASN A O 1
ATOM 783 N N . GLU A 1 94 ? -14.921 0.412 31.258 1.00 79.75 94 GLU A N 1
ATOM 784 C CA . GLU A 1 94 ? -14.901 -1.009 31.639 1.00 79.75 94 GLU A CA 1
ATOM 785 C C . GLU A 1 94 ? -16.090 -1.401 32.520 1.00 79.75 94 GLU A C 1
ATOM 787 O O . GLU A 1 94 ? -16.699 -2.454 32.319 1.00 79.75 94 GLU A O 1
ATOM 792 N N . LYS A 1 95 ? -16.477 -0.524 33.454 1.00 86.00 95 LYS A N 1
ATOM 793 C CA . LYS A 1 95 ? -17.613 -0.763 34.345 1.00 86.00 95 LYS A CA 1
ATOM 794 C C . LYS A 1 95 ? -18.915 -0.900 33.554 1.00 86.00 95 LYS A C 1
ATOM 796 O O . LYS A 1 95 ? -19.653 -1.859 33.763 1.00 86.00 95 LYS A O 1
ATOM 801 N N . LEU A 1 96 ? -19.165 0.011 32.613 1.00 88.31 96 LEU A N 1
ATOM 802 C CA . LEU A 1 96 ? -20.350 -0.037 31.754 1.00 88.31 96 LEU A CA 1
ATOM 803 C C . LEU A 1 96 ? -20.348 -1.281 30.851 1.00 88.31 96 LEU A C 1
ATOM 805 O O . LEU A 1 96 ? -21.379 -1.931 30.693 1.00 88.31 96 LEU A O 1
ATOM 809 N N . VAL A 1 97 ? -19.196 -1.642 30.276 1.00 88.31 97 VAL A N 1
ATOM 810 C CA . VAL A 1 97 ? -19.074 -2.834 29.416 1.00 88.31 97 VAL A CA 1
ATOM 811 C C . VAL A 1 97 ? -19.371 -4.112 30.211 1.00 88.31 97 VAL A C 1
ATOM 813 O O . VAL A 1 97 ? -20.100 -4.985 29.732 1.00 88.31 97 VAL A O 1
ATOM 816 N N . LEU A 1 98 ? -18.877 -4.208 31.449 1.00 90.44 98 LEU A N 1
ATOM 817 C CA . LEU A 1 98 ? -19.144 -5.340 32.336 1.00 90.44 98 LEU A CA 1
ATOM 818 C C . LEU A 1 98 ? -20.620 -5.410 32.762 1.00 90.44 98 LEU A C 1
ATOM 820 O O . LEU A 1 98 ? -21.199 -6.499 32.786 1.00 90.44 98 LEU A O 1
ATOM 824 N N . GLU A 1 99 ? -21.245 -4.264 33.054 1.00 94.44 99 GLU A N 1
ATOM 825 C CA . GLU A 1 99 ? -22.681 -4.169 33.351 1.00 94.44 99 GLU A CA 1
ATOM 826 C C . GLU A 1 99 ? -23.529 -4.678 32.175 1.00 94.44 99 GLU A C 1
ATOM 828 O O . GLU A 1 99 ? -24.426 -5.501 32.377 1.00 94.44 99 GLU A O 1
ATOM 833 N N . ILE A 1 100 ? -23.202 -4.274 30.941 1.00 94.12 100 ILE A N 1
ATOM 834 C CA . ILE A 1 100 ? -23.877 -4.750 29.724 1.00 94.12 100 ILE A CA 1
ATOM 835 C C . ILE A 1 100 ? -23.688 -6.264 29.549 1.00 94.12 100 ILE A C 1
ATOM 837 O O . ILE A 1 100 ? -24.673 -6.970 29.325 1.00 94.12 100 ILE A O 1
ATOM 841 N N . LYS A 1 101 ? -22.459 -6.788 29.702 1.00 94.56 101 LYS A N 1
ATOM 842 C CA . LYS A 1 101 ? -22.176 -8.235 29.612 1.00 94.56 101 LYS A CA 1
ATOM 843 C C . LYS A 1 101 ? -23.058 -9.034 30.573 1.00 94.56 101 LYS A C 1
ATOM 845 O O . LYS A 1 101 ? -23.715 -9.995 30.174 1.00 94.56 101 LYS A O 1
ATOM 850 N N . ASN A 1 102 ? -23.083 -8.622 31.839 1.00 95.88 102 ASN A N 1
ATOM 851 C CA . ASN A 1 102 ? -23.840 -9.311 32.880 1.00 95.88 102 ASN A CA 1
ATOM 852 C C . ASN A 1 102 ? -25.347 -9.229 32.619 1.00 95.88 102 ASN A C 1
ATOM 854 O O . ASN A 1 102 ? -26.048 -10.224 32.778 1.00 95.88 102 ASN A O 1
ATOM 858 N N . LEU A 1 103 ? -25.849 -8.079 32.161 1.00 97.12 103 LEU A N 1
ATOM 859 C CA . LEU A 1 103 ? -27.255 -7.913 31.801 1.00 97.12 103 LEU A CA 1
ATOM 860 C C . LEU A 1 103 ? -27.674 -8.855 30.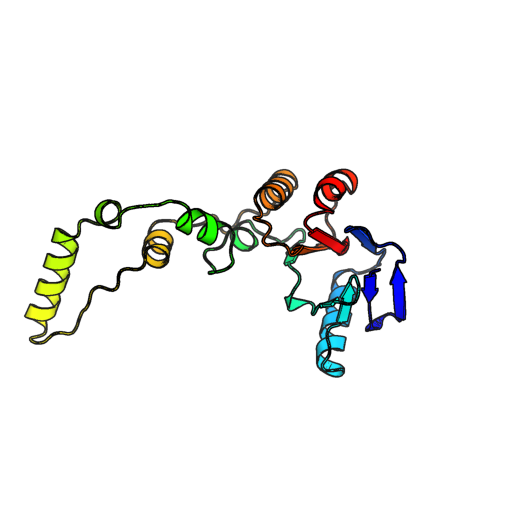660 1.00 97.12 103 LEU A C 1
ATOM 862 O O . LEU A 1 103 ? -28.756 -9.441 30.726 1.00 97.12 103 LEU A O 1
ATOM 866 N N . LEU A 1 104 ? -26.826 -9.033 29.643 1.00 97.06 104 LEU A N 1
ATOM 867 C CA . LEU A 1 104 ? -27.081 -9.953 28.530 1.00 97.06 104 LEU A CA 1
ATOM 868 C C . LEU A 1 104 ? -27.074 -11.417 28.985 1.00 97.06 104 LEU A C 1
ATOM 870 O O . LEU A 1 104 ? -28.039 -12.135 28.727 1.00 97.06 104 LEU A O 1
ATOM 874 N N . ASN A 1 105 ? -26.042 -11.846 29.717 1.00 96.81 105 ASN A N 1
ATOM 875 C CA . ASN A 1 105 ? -25.950 -13.221 30.222 1.00 96.81 105 ASN A CA 1
ATOM 876 C C . ASN A 1 105 ? -27.098 -13.558 31.183 1.00 96.81 105 ASN A C 1
ATOM 878 O O . ASN A 1 105 ? -27.685 -14.634 31.086 1.00 96.81 105 ASN A O 1
ATOM 882 N N . ASN A 1 106 ? -27.496 -12.616 32.042 1.00 96.94 106 ASN A N 1
ATOM 883 C CA . ASN A 1 106 ? -28.638 -12.796 32.941 1.00 96.94 106 ASN A CA 1
ATOM 884 C C . ASN A 1 106 ? -29.963 -12.936 32.182 1.00 96.94 106 ASN A C 1
ATOM 886 O O . ASN A 1 106 ? -30.801 -13.744 32.570 1.00 96.94 106 ASN A O 1
ATOM 890 N N . LYS A 1 107 ? -30.167 -12.176 31.095 1.00 97.12 107 LYS A N 1
ATOM 891 C CA . LYS A 1 107 ? -31.362 -12.317 30.243 1.00 97.12 107 LYS A CA 1
ATOM 892 C C . LYS A 1 107 ? -31.423 -13.672 29.534 1.00 97.12 107 LYS A C 1
ATOM 894 O O . LYS A 1 107 ? -32.519 -14.158 29.279 1.00 97.12 107 LYS A O 1
ATOM 899 N N . ILE A 1 108 ? -30.272 -14.247 29.193 1.00 96.62 108 ILE A N 1
ATOM 900 C CA . ILE A 1 108 ? -30.168 -15.522 28.471 1.00 96.62 108 ILE A CA 1
ATOM 901 C C . ILE A 1 108 ? -30.225 -16.724 29.430 1.00 96.62 108 ILE A C 1
ATOM 903 O O . ILE A 1 108 ? -30.758 -17.770 29.067 1.00 96.62 108 ILE A O 1
ATOM 907 N N . GLY A 1 109 ? -29.723 -16.577 30.659 1.00 95.56 109 GLY A N 1
ATOM 908 C CA . GLY A 1 109 ? -29.746 -17.613 31.698 1.00 95.56 109 GLY A CA 1
ATOM 909 C C . GLY A 1 109 ? -28.502 -18.509 31.753 1.00 95.56 109 GLY A C 1
ATOM 910 O O . GLY A 1 109 ? -28.492 -19.476 32.508 1.00 95.56 109 GLY A O 1
ATOM 911 N N . PHE A 1 110 ? -27.457 -18.202 30.979 1.00 92.31 110 PHE A N 1
ATOM 912 C CA . PHE A 1 110 ? -26.135 -18.838 31.047 1.00 92.31 110 PHE A CA 1
ATOM 913 C C . PHE A 1 110 ? -25.058 -17.903 30.466 1.00 92.31 110 PHE A C 1
ATOM 915 O O . PHE A 1 110 ? -25.368 -16.846 29.913 1.00 92.31 110 PHE A O 1
ATOM 922 N N . GLU A 1 111 ? -23.781 -18.268 30.600 1.00 93.06 111 GLU A N 1
ATOM 923 C CA . GLU A 1 111 ? -22.662 -17.470 30.085 1.00 93.06 111 GLU A CA 1
ATOM 924 C C . GLU A 1 111 ? -22.554 -17.583 28.555 1.00 93.06 111 GLU A C 1
ATOM 926 O O . GLU A 1 111 ? -21.935 -18.500 28.020 1.00 93.06 111 GLU A O 1
ATOM 931 N N . PHE A 1 112 ? -23.211 -16.657 27.851 1.00 93.44 112 PHE A N 1
ATOM 932 C CA . PHE A 1 112 ? -23.273 -16.615 26.387 1.00 93.44 112 PHE A CA 1
ATOM 933 C C . PHE A 1 112 ? -22.323 -15.572 25.778 1.00 93.44 112 PHE A C 1
ATOM 935 O O . PHE A 1 112 ? -21.730 -15.805 24.729 1.00 93.44 112 PHE A O 1
ATOM 942 N N . VAL A 1 113 ? -22.172 -14.419 26.432 1.00 92.44 113 VAL A N 1
ATOM 943 C CA . VAL A 1 113 ? -21.346 -13.287 25.994 1.00 92.44 113 VAL A CA 1
ATOM 944 C C . VAL A 1 113 ? -20.103 -13.169 26.873 1.00 92.44 113 VAL A C 1
ATOM 946 O O . VAL A 1 113 ? -20.204 -13.111 28.103 1.00 92.44 113 VAL A O 1
ATOM 949 N N . SER A 1 114 ? -18.939 -13.051 26.236 1.00 90.38 114 SER A N 1
ATOM 950 C CA . SER A 1 114 ? -17.649 -12.742 26.860 1.00 90.38 114 SER A CA 1
ATOM 951 C C . SER A 1 114 ? -17.081 -11.421 26.326 1.00 90.38 114 SER A C 1
ATOM 953 O O . SER A 1 114 ? -17.493 -10.930 25.275 1.0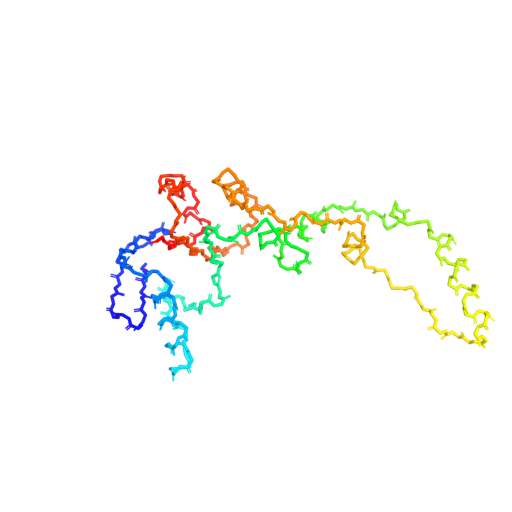0 90.38 114 SER A O 1
ATOM 955 N N . ILE A 1 115 ? -16.154 -10.818 27.076 1.00 84.56 115 ILE A N 1
ATOM 956 C CA . ILE A 1 115 ? -15.423 -9.620 26.642 1.00 84.56 115 ILE A CA 1
ATOM 957 C C . ILE A 1 115 ? -14.089 -10.085 26.057 1.00 84.56 115 ILE A C 1
ATOM 959 O O . ILE A 1 115 ? -13.303 -10.726 26.750 1.00 84.56 115 ILE A O 1
ATOM 963 N N . GLU A 1 116 ? -13.843 -9.763 24.789 1.00 80.75 116 GLU A N 1
ATOM 964 C CA . GLU A 1 116 ? -12.540 -9.930 24.140 1.00 80.75 116 GLU A CA 1
ATOM 965 C C . GLU A 1 116 ? -11.897 -8.545 23.989 1.00 80.75 116 GLU A C 1
ATOM 967 O O . GLU A 1 116 ? -12.402 -7.687 23.260 1.00 80.75 116 GLU A O 1
ATOM 972 N N . GLU A 1 117 ? -10.784 -8.308 24.678 1.00 71.62 117 GLU A N 1
ATOM 973 C CA . GLU A 1 117 ? -10.053 -7.046 24.572 1.00 71.62 117 GLU A CA 1
ATOM 974 C C . GLU A 1 117 ? -9.090 -7.083 23.383 1.00 71.62 117 GLU A C 1
ATOM 976 O O . GLU A 1 117 ? -8.116 -7.834 23.363 1.00 71.62 117 GLU A O 1
ATOM 981 N N . ASN A 1 118 ? -9.364 -6.267 22.363 1.00 72.06 118 ASN A N 1
ATOM 982 C CA . ASN A 1 118 ? -8.478 -6.110 21.214 1.00 72.06 118 ASN A CA 1
ATOM 983 C C . ASN A 1 118 ? -8.496 -4.656 20.724 1.00 72.06 118 ASN A C 1
ATOM 985 O O . ASN A 1 118 ? -9.428 -4.231 20.038 1.00 72.06 118 ASN A O 1
ATOM 989 N N . ASN A 1 119 ? -7.448 -3.900 21.056 1.00 69.81 119 ASN A N 1
ATOM 990 C CA . ASN A 1 119 ? -7.344 -2.465 20.762 1.00 69.81 119 ASN A CA 1
ATOM 991 C C . ASN A 1 119 ? -7.437 -2.162 19.265 1.00 69.81 119 ASN A C 1
ATOM 993 O O . ASN A 1 119 ? -8.132 -1.228 18.865 1.00 69.81 119 ASN A O 1
ATOM 997 N N . SER A 1 120 ? -6.825 -2.995 18.417 1.00 69.94 120 SER A N 1
ATOM 998 C CA . SER A 1 120 ? -6.941 -2.842 16.968 1.00 69.94 120 SER A CA 1
ATOM 999 C C . SER A 1 120 ? -8.383 -3.047 16.490 1.00 69.94 120 SER A C 1
ATOM 1001 O O . SER A 1 120 ? -8.807 -2.361 15.564 1.00 69.94 120 SER A O 1
ATOM 1003 N N . LYS A 1 121 ? -9.164 -3.955 17.101 1.00 75.50 121 LYS A N 1
ATOM 1004 C CA . LYS A 1 121 ? -10.600 -4.102 16.792 1.00 75.50 121 LYS A CA 1
ATOM 1005 C C . LYS A 1 121 ? -11.383 -2.868 17.249 1.00 75.50 121 LYS A C 1
ATOM 1007 O O . LYS A 1 121 ? -12.150 -2.339 16.455 1.00 75.50 121 LYS A O 1
ATOM 1012 N N . TYR A 1 122 ? -11.164 -2.375 18.469 1.00 76.38 122 TYR A N 1
ATOM 1013 C CA . TYR A 1 122 ? -11.862 -1.186 18.978 1.00 76.38 122 TYR A CA 1
ATOM 1014 C C . TYR A 1 122 ? -11.610 0.056 18.122 1.00 76.38 122 TYR A C 1
ATOM 1016 O O . TYR A 1 122 ? -12.554 0.725 17.711 1.00 76.38 122 TYR A O 1
ATOM 1024 N N . LEU A 1 123 ? -10.353 0.340 17.785 1.00 74.56 123 LEU A N 1
ATOM 1025 C CA . LEU A 1 123 ? -10.010 1.531 17.009 1.00 74.56 123 LEU A CA 1
ATOM 1026 C C . LEU A 1 123 ? -10.556 1.454 15.576 1.00 74.56 123 LEU A C 1
ATOM 1028 O O . LEU A 1 123 ? -11.051 2.456 15.068 1.00 74.56 123 LEU A O 1
ATOM 1032 N N . LYS A 1 124 ? -10.589 0.264 14.958 1.00 75.94 124 LYS A N 1
ATOM 1033 C CA . LYS A 1 124 ? -11.285 0.050 13.674 1.00 75.94 124 LYS A CA 1
ATOM 1034 C C . LYS A 1 124 ? -12.765 0.430 13.720 1.00 75.94 124 LYS A C 1
ATOM 1036 O O . LYS A 1 124 ? -13.287 0.894 12.717 1.00 75.94 124 LYS A O 1
ATOM 1041 N N . TYR A 1 125 ? -13.439 0.207 14.849 1.00 81.19 125 TYR A N 1
ATOM 1042 C CA . TYR A 1 125 ? -14.850 0.571 15.007 1.00 81.19 125 TYR A CA 1
ATOM 1043 C C . TYR A 1 125 ? -15.059 2.064 15.279 1.00 81.19 125 TYR A C 1
ATOM 1045 O O . TYR A 1 125 ? -16.115 2.594 14.945 1.00 81.19 125 TYR A O 1
ATOM 1053 N N . LEU A 1 126 ? -14.080 2.743 15.883 1.00 82.25 126 LEU A N 1
ATOM 1054 C CA . LEU A 1 126 ? -14.186 4.164 16.229 1.00 82.25 126 LEU A CA 1
ATOM 1055 C C . LEU A 1 126 ? -13.872 5.098 15.057 1.00 82.25 126 LEU A C 1
ATOM 1057 O O . LEU A 1 126 ? -14.400 6.208 15.000 1.00 82.25 126 LEU A O 1
ATOM 1061 N N . PHE A 1 127 ? -13.016 4.671 14.132 1.00 82.38 127 PHE A N 1
ATOM 1062 C CA . PHE A 1 127 ? -12.584 5.496 13.011 1.00 82.38 127 PHE A CA 1
ATOM 1063 C C . PHE A 1 127 ? -13.203 5.021 11.702 1.00 82.38 127 PHE A C 1
ATOM 1065 O O . PHE A 1 127 ? -13.038 3.872 11.301 1.00 82.38 127 PHE A O 1
ATOM 1072 N N . ASN A 1 128 ? -13.839 5.947 10.987 1.00 83.19 128 ASN A N 1
ATOM 1073 C CA . ASN A 1 128 ? -14.162 5.750 9.582 1.00 83.19 128 ASN A CA 1
ATOM 1074 C C . ASN A 1 128 ? -13.029 6.321 8.721 1.00 83.19 128 ASN A C 1
ATOM 1076 O O . ASN A 1 128 ? -12.569 7.438 8.969 1.00 83.19 128 ASN A O 1
ATOM 1080 N N . LEU A 1 129 ? -12.573 5.559 7.729 1.00 82.94 129 LEU A N 1
ATOM 1081 C CA . LEU A 1 129 ? -11.543 6.016 6.799 1.00 82.94 129 LEU A CA 1
ATOM 1082 C C . LEU A 1 129 ? -12.185 6.706 5.600 1.00 82.94 129 LEU A C 1
ATOM 1084 O O . LEU A 1 129 ? -13.252 6.310 5.133 1.00 82.94 129 LEU A O 1
ATOM 1088 N N . GLU A 1 130 ? -11.503 7.728 5.093 1.00 83.56 130 GLU A N 1
ATOM 1089 C CA . GLU A 1 130 ? -11.853 8.336 3.815 1.00 83.56 130 GLU A CA 1
ATOM 1090 C C . GLU A 1 130 ? -11.540 7.347 2.686 1.00 83.56 130 GLU A C 1
ATOM 1092 O O . GLU A 1 130 ? -10.373 7.042 2.420 1.00 83.56 130 GLU A O 1
ATOM 1097 N N . ASN A 1 131 ? -12.590 6.840 2.040 1.00 80.44 131 ASN A N 1
ATOM 1098 C CA . ASN A 1 131 ? -12.490 5.769 1.055 1.00 80.44 131 ASN A CA 1
ATOM 1099 C C . ASN A 1 131 ? -12.567 6.261 -0.394 1.00 80.44 131 ASN A C 1
ATOM 1101 O O . ASN A 1 131 ? -12.323 5.470 -1.300 1.00 80.44 131 ASN A O 1
ATOM 1105 N N . ASP A 1 132 ? -12.888 7.532 -0.642 1.00 87.88 132 ASP A N 1
ATOM 1106 C CA . ASP A 1 132 ? -13.123 8.042 -1.998 1.00 87.88 132 ASP A CA 1
ATOM 1107 C C . ASP A 1 132 ? -12.094 9.064 -2.466 1.00 87.88 132 ASP A C 1
ATOM 1109 O O . ASP A 1 132 ? -12.144 9.543 -3.600 1.00 87.88 132 ASP A O 1
ATOM 1113 N N . LYS A 1 133 ? -11.087 9.336 -1.637 1.00 91.69 133 LYS A N 1
ATOM 1114 C CA . LYS A 1 133 ? -9.973 10.195 -2.015 1.00 91.69 133 LYS A CA 1
ATOM 1115 C C . LYS A 1 133 ? -8.854 9.392 -2.682 1.00 91.69 133 LYS A C 1
ATOM 1117 O O . LYS A 1 133 ? -8.308 8.457 -2.091 1.00 91.69 133 LYS A O 1
ATOM 1122 N N . PHE A 1 134 ? -8.477 9.805 -3.889 1.00 91.88 134 PHE A N 1
ATOM 1123 C CA . PHE A 1 134 ? -7.276 9.327 -4.576 1.00 91.88 134 PHE A CA 1
ATOM 1124 C C . PHE A 1 134 ? -6.013 9.924 -3.963 1.00 91.88 134 PHE A C 1
ATOM 1126 O O . PHE A 1 134 ? -6.038 11.038 -3.428 1.00 91.88 134 PHE A O 1
ATOM 1133 N N . ILE A 1 135 ? -4.911 9.183 -4.036 1.00 90.56 135 ILE A N 1
ATOM 1134 C CA . ILE A 1 135 ? -3.612 9.694 -3.603 1.00 90.56 135 ILE A CA 1
ATOM 1135 C C . ILE A 1 135 ? -3.084 10.726 -4.613 1.00 90.56 135 ILE A C 1
ATOM 1137 O O . ILE A 1 135 ? -3.294 10.615 -5.818 1.00 90.56 135 ILE A O 1
ATOM 1141 N N . ASP A 1 136 ? -2.368 11.725 -4.114 1.00 89.25 136 ASP A N 1
ATOM 1142 C CA . ASP A 1 136 ? -1.556 12.656 -4.900 1.00 89.25 136 ASP A CA 1
ATOM 1143 C C . ASP A 1 136 ? -0.054 12.457 -4.614 1.00 89.25 136 ASP A C 1
ATOM 1145 O O . ASP A 1 136 ? 0.324 11.705 -3.707 1.00 89.25 136 ASP A O 1
ATOM 1149 N N . ASN A 1 137 ? 0.818 13.160 -5.349 1.00 88.00 137 ASN A N 1
ATOM 1150 C CA . ASN A 1 137 ? 2.270 13.083 -5.138 1.00 88.00 137 ASN A CA 1
ATOM 1151 C C . ASN A 1 137 ? 2.646 13.360 -3.668 1.00 88.00 137 ASN A C 1
ATOM 1153 O O . ASN A 1 137 ? 3.376 12.597 -3.039 1.00 88.00 137 ASN A O 1
ATOM 1157 N N . LYS A 1 138 ? 2.070 14.405 -3.062 1.00 90.06 138 LYS A N 1
ATOM 1158 C CA . LYS A 1 138 ? 2.362 14.781 -1.671 1.00 90.06 138 LYS A CA 1
ATOM 1159 C C . LYS A 1 138 ? 2.050 13.644 -0.695 1.00 9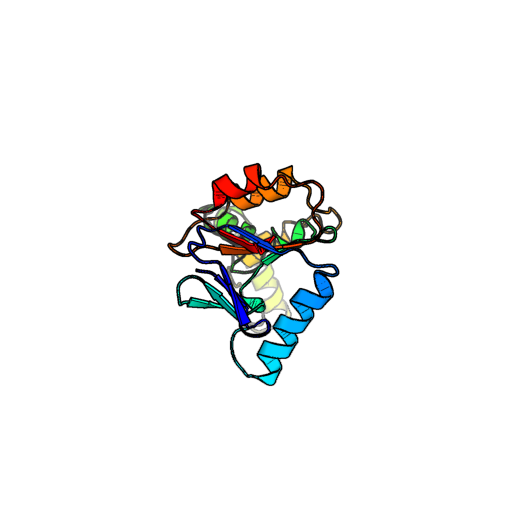0.06 138 LYS A C 1
ATOM 1161 O O . LYS A 1 138 ? 2.830 13.378 0.219 1.00 90.06 138 LYS A O 1
ATOM 1166 N N . SER A 1 139 ? 0.913 12.984 -0.871 1.00 90.00 139 SER A N 1
ATOM 1167 C CA . SER A 1 139 ? 0.464 11.885 -0.023 1.00 90.00 139 SER A CA 1
ATOM 1168 C C . SER A 1 139 ? 1.287 10.614 -0.219 1.00 90.00 139 SER A C 1
ATOM 1170 O O . SER A 1 139 ? 1.602 9.962 0.777 1.00 90.00 139 SER A O 1
ATOM 1172 N N . LEU A 1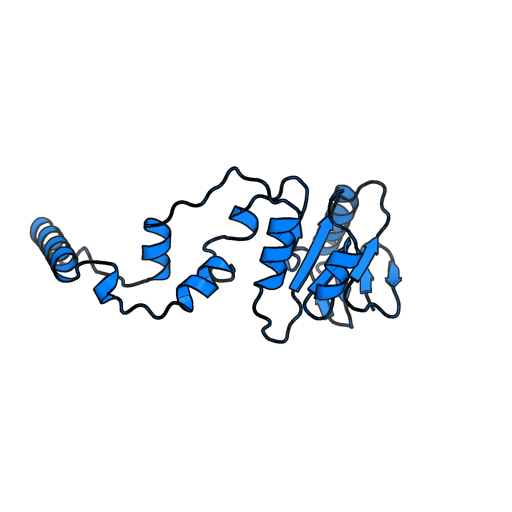 140 ? 1.709 10.315 -1.453 1.00 90.75 140 LEU A N 1
ATOM 1173 C CA . LEU A 1 140 ? 2.619 9.215 -1.763 1.00 90.75 140 LEU A CA 1
ATOM 1174 C C . LEU A 1 140 ? 3.973 9.426 -1.085 1.00 90.75 140 LEU A C 1
ATOM 1176 O O . LEU A 1 140 ? 4.429 8.569 -0.332 1.00 90.75 140 LEU A O 1
ATOM 1180 N N . ILE A 1 141 ? 4.587 10.593 -1.290 1.00 91.56 141 ILE A N 1
ATOM 1181 C CA . ILE A 1 141 ? 5.875 10.938 -0.681 1.00 91.56 141 ILE A CA 1
ATOM 1182 C C . ILE A 1 141 ? 5.779 10.861 0.844 1.00 91.56 141 ILE A C 1
ATOM 1184 O O . ILE A 1 141 ? 6.645 10.266 1.486 1.00 91.56 141 ILE A O 1
ATOM 1188 N N . LYS A 1 142 ? 4.695 11.382 1.434 1.00 92.12 142 LYS A N 1
ATOM 1189 C CA . LYS A 1 142 ? 4.480 11.303 2.881 1.00 92.12 142 LYS A CA 1
ATOM 1190 C C . LYS A 1 142 ? 4.320 9.861 3.366 1.00 92.12 142 LYS A C 1
ATOM 1192 O O . LYS A 1 142 ? 4.862 9.504 4.407 1.00 92.12 142 LYS A O 1
ATOM 1197 N N . TRP A 1 143 ? 3.595 9.030 2.620 1.00 91.81 143 TRP A N 1
ATOM 1198 C CA . TRP A 1 143 ? 3.446 7.608 2.922 1.00 91.81 143 TRP A CA 1
ATOM 1199 C C . TRP A 1 143 ? 4.790 6.873 2.874 1.00 91.81 143 TRP A C 1
ATOM 1201 O O . TRP A 1 143 ? 5.070 6.082 3.773 1.00 91.81 143 TRP A O 1
ATOM 1211 N N . MET A 1 144 ? 5.638 7.172 1.885 1.00 92.06 144 MET A N 1
ATOM 1212 C CA . MET A 1 144 ? 6.979 6.593 1.774 1.00 92.06 144 MET A CA 1
ATOM 1213 C C . MET A 1 144 ? 7.890 7.026 2.931 1.00 92.06 144 MET A C 1
ATOM 1215 O O . MET A 1 144 ? 8.594 6.192 3.494 1.00 92.06 144 MET A O 1
ATOM 1219 N N . GLU A 1 145 ? 7.846 8.300 3.337 1.00 92.38 145 GLU A N 1
ATOM 1220 C CA . GLU A 1 145 ? 8.599 8.825 4.495 1.00 92.38 145 GLU A CA 1
ATOM 1221 C C . GLU A 1 145 ? 8.235 8.127 5.806 1.00 92.38 145 GLU A C 1
ATOM 1223 O O . GLU A 1 145 ? 9.082 7.966 6.682 1.00 92.38 145 GLU A O 1
ATOM 1228 N N . ASN A 1 146 ? 6.982 7.704 5.928 1.00 91.12 146 ASN A N 1
ATOM 1229 C CA . ASN A 1 146 ? 6.422 7.142 7.145 1.00 91.12 146 ASN A CA 1
ATOM 1230 C C . ASN A 1 146 ? 6.666 5.635 7.324 1.00 91.12 146 ASN A C 1
ATOM 1232 O O . ASN A 1 146 ? 6.359 5.102 8.392 1.00 91.12 146 ASN A O 1
ATOM 1236 N N . GLN A 1 147 ? 7.171 4.933 6.308 1.00 87.75 147 GLN A N 1
ATOM 1237 C CA . GLN A 1 147 ? 7.403 3.494 6.414 1.00 87.75 147 GLN A CA 1
ATOM 1238 C C . GLN A 1 147 ? 8.496 3.179 7.442 1.00 87.75 147 GLN A C 1
ATOM 1240 O O . GLN A 1 147 ? 9.579 3.764 7.414 1.00 87.75 147 GLN A O 1
ATOM 1245 N N . LYS A 1 148 ? 8.225 2.221 8.338 1.00 75.19 148 LYS A N 1
ATOM 1246 C CA . LYS A 1 148 ? 9.233 1.669 9.254 1.00 75.19 148 LYS A CA 1
ATOM 1247 C C . LYS A 1 148 ? 10.046 0.585 8.548 1.00 75.19 148 LYS A C 1
ATOM 1249 O O . LYS A 1 148 ? 9.489 -0.347 7.970 1.00 75.19 148 LYS A O 1
ATOM 1254 N N . TYR A 1 149 ? 11.370 0.685 8.629 1.00 68.12 149 TYR A N 1
ATOM 1255 C CA . TYR A 1 149 ? 12.288 -0.204 7.917 1.00 68.12 149 TYR A CA 1
ATOM 1256 C C . TYR A 1 149 ? 12.823 -1.298 8.842 1.00 68.12 149 TYR A C 1
ATOM 1258 O O . TYR A 1 149 ? 13.752 -1.078 9.613 1.00 68.12 149 TYR A O 1
ATOM 1266 N N . ASN A 1 150 ? 12.264 -2.504 8.734 1.00 65.12 150 ASN A N 1
ATOM 1267 C CA . ASN A 1 150 ? 12.726 -3.681 9.479 1.00 65.12 150 ASN A CA 1
ATOM 1268 C C . ASN A 1 150 ? 13.787 -4.456 8.679 1.00 65.12 150 ASN A C 1
ATOM 1270 O O . ASN A 1 150 ? 13.599 -5.625 8.350 1.00 65.12 150 ASN A O 1
ATOM 1274 N N . ASN A 1 151 ? 14.887 -3.787 8.313 1.00 69.50 151 ASN A N 1
ATOM 1275 C CA . ASN A 1 151 ? 16.031 -4.340 7.561 1.00 69.50 151 ASN A CA 1
ATOM 1276 C C . ASN A 1 151 ? 15.730 -4.900 6.153 1.00 69.50 151 ASN A C 1
ATOM 1278 O O . ASN A 1 151 ? 16.632 -5.418 5.494 1.00 69.50 151 ASN A O 1
ATOM 1282 N N . GLN A 1 152 ? 14.496 -4.781 5.660 1.00 83.56 152 GLN A N 1
ATOM 1283 C CA . GLN A 1 152 ? 14.094 -5.191 4.315 1.00 83.56 152 GLN A CA 1
ATOM 1284 C C . GLN A 1 152 ? 13.491 -4.008 3.566 1.00 83.56 152 GLN A C 1
ATOM 1286 O O . GLN A 1 152 ? 12.692 -3.253 4.121 1.00 83.56 152 GLN A O 1
ATOM 1291 N N . LYS A 1 153 ? 13.884 -3.853 2.297 1.00 90.38 153 LYS A N 1
ATOM 1292 C CA . LYS A 1 153 ? 13.313 -2.826 1.426 1.00 90.38 153 LYS A CA 1
ATOM 1293 C C . LYS A 1 153 ? 11.883 -3.192 1.040 1.00 90.38 153 LYS A C 1
ATOM 1295 O O . LYS A 1 153 ? 11.597 -4.356 0.773 1.00 90.38 153 LYS A O 1
ATOM 1300 N N . ILE A 1 154 ? 11.017 -2.190 0.948 1.00 91.44 154 ILE A N 1
ATOM 1301 C CA . ILE A 1 154 ? 9.644 -2.357 0.463 1.00 91.44 154 ILE A CA 1
ATOM 1302 C C . ILE A 1 154 ? 9.657 -2.411 -1.063 1.00 91.44 154 ILE A C 1
ATOM 1304 O O . ILE A 1 154 ? 10.283 -1.577 -1.713 1.00 91.44 154 ILE A O 1
ATOM 1308 N N . ASN A 1 155 ? 8.964 -3.383 -1.645 1.00 94.12 155 ASN A N 1
ATOM 1309 C CA . ASN A 1 155 ? 8.850 -3.521 -3.091 1.00 94.12 155 ASN A CA 1
ATOM 1310 C C . ASN A 1 155 ? 7.656 -2.710 -3.606 1.00 94.12 155 ASN A C 1
ATOM 1312 O O . ASN A 1 155 ? 6.530 -2.888 -3.138 1.00 94.12 155 ASN A O 1
ATOM 1316 N N . LEU A 1 156 ? 7.905 -1.820 -4.562 1.00 94.56 156 LEU A N 1
ATOM 1317 C CA . LEU A 1 156 ? 6.939 -0.852 -5.063 1.00 94.56 156 LEU A CA 1
ATOM 1318 C C . LEU A 1 156 ? 6.992 -0.784 -6.594 1.00 94.56 156 LEU A C 1
ATOM 1320 O O . LEU A 1 156 ? 8.067 -0.637 -7.172 1.00 94.56 156 LEU A O 1
ATOM 1324 N N . ILE A 1 157 ? 5.828 -0.860 -7.236 1.00 94.38 157 ILE A N 1
ATOM 1325 C CA . ILE A 1 157 ? 5.633 -0.554 -8.656 1.00 94.38 157 ILE A CA 1
ATOM 1326 C C . ILE A 1 157 ? 4.786 0.712 -8.739 1.00 94.38 157 ILE A C 1
ATOM 1328 O O . ILE A 1 157 ? 3.698 0.752 -8.172 1.00 94.38 157 ILE A O 1
ATOM 1332 N N . ILE A 1 158 ? 5.262 1.730 -9.446 1.00 92.75 158 ILE A N 1
ATOM 1333 C CA . ILE A 1 158 ? 4.515 2.956 -9.726 1.00 92.75 158 ILE A CA 1
ATOM 1334 C C . ILE A 1 158 ? 4.261 2.983 -11.229 1.00 92.75 158 ILE A C 1
ATOM 1336 O O . ILE A 1 158 ? 5.210 3.112 -11.988 1.00 92.75 158 ILE A O 1
ATOM 1340 N N . LYS A 1 159 ? 3.006 2.868 -11.672 1.00 90.62 159 LYS A N 1
ATOM 1341 C CA . LYS A 1 159 ? 2.662 2.889 -13.102 1.00 90.62 159 LYS A CA 1
ATOM 1342 C C . LYS A 1 159 ? 1.826 4.106 -13.469 1.00 90.62 159 LYS A C 1
ATOM 1344 O O . LYS A 1 159 ? 0.929 4.497 -12.726 1.00 90.62 159 LYS A O 1
ATOM 1349 N N . ASN A 1 160 ? 2.072 4.634 -14.669 1.00 78.56 160 ASN A N 1
ATOM 1350 C CA . ASN A 1 160 ? 1.276 5.691 -15.308 1.00 78.56 160 ASN A CA 1
ATOM 1351 C C . ASN A 1 160 ? 1.081 6.938 -14.422 1.00 78.56 160 ASN A C 1
ATOM 1353 O O . ASN A 1 160 ? 0.004 7.529 -14.418 1.00 78.56 160 ASN A O 1
ATOM 1357 N N . PHE A 1 161 ? 2.096 7.300 -13.633 1.00 73.12 161 PHE A N 1
ATOM 1358 C CA . PHE A 1 161 ? 2.014 8.378 -12.649 1.00 73.12 161 PHE A CA 1
ATOM 1359 C C . PHE A 1 161 ? 2.725 9.631 -13.168 1.00 73.12 161 PHE A C 1
ATOM 1361 O O . PHE A 1 161 ? 3.916 9.832 -12.941 1.00 73.12 161 PHE A O 1
ATOM 1368 N N . ASP A 1 162 ? 1.980 10.490 -13.859 1.00 69.06 162 ASP A N 1
ATOM 1369 C CA . ASP A 1 162 ? 2.540 11.639 -14.590 1.00 69.06 162 ASP A CA 1
ATOM 1370 C C . ASP A 1 162 ? 3.100 12.752 -13.678 1.00 69.06 162 ASP A C 1
ATOM 1372 O O . ASP A 1 162 ? 3.828 13.633 -14.133 1.00 69.06 162 ASP A O 1
ATOM 1376 N N . PHE A 1 163 ? 2.779 12.731 -12.379 1.00 67.94 163 PHE A N 1
ATOM 1377 C CA . PHE A 1 163 ? 3.080 13.823 -11.440 1.00 67.94 163 PHE A CA 1
ATOM 1378 C C . PHE A 1 163 ? 4.226 13.544 -10.459 1.00 67.94 163 PHE A C 1
ATOM 1380 O O . PHE A 1 163 ? 4.537 14.409 -9.639 1.00 67.94 163 PHE A O 1
ATOM 1387 N N . VAL A 1 164 ? 4.834 12.355 -10.499 1.00 76.06 164 VAL A N 1
ATOM 1388 C CA . VAL A 1 164 ? 5.926 11.979 -9.590 1.00 76.06 164 VAL A CA 1
ATOM 1389 C C . VAL A 1 164 ? 7.246 12.075 -10.338 1.00 76.06 164 VAL A C 1
ATOM 1391 O O . VAL A 1 164 ? 7.504 11.329 -11.281 1.00 76.06 164 VAL A O 1
ATOM 1394 N N . LEU A 1 165 ? 8.114 12.988 -9.908 1.00 81.12 165 LEU A N 1
ATOM 1395 C CA . LEU A 1 165 ? 9.436 13.115 -10.508 1.00 81.12 165 LEU A CA 1
ATOM 1396 C C . LEU A 1 165 ? 10.342 11.994 -9.991 1.00 81.12 165 LEU A C 1
ATOM 1398 O O . LEU A 1 165 ? 10.470 11.798 -8.784 1.00 81.12 165 LEU A O 1
ATOM 1402 N N . ILE A 1 166 ? 11.058 11.310 -10.889 1.00 83.94 166 ILE A N 1
ATOM 1403 C CA . ILE A 1 166 ? 12.026 10.254 -10.525 1.00 83.94 166 ILE A CA 1
ATOM 1404 C C . ILE A 1 166 ? 13.016 10.752 -9.457 1.00 83.94 166 ILE A C 1
ATOM 1406 O O . ILE A 1 166 ? 13.334 10.026 -8.516 1.00 83.94 166 ILE A O 1
ATOM 1410 N N . ASN A 1 167 ? 13.446 12.015 -9.544 1.00 85.81 167 ASN A N 1
ATOM 1411 C CA . ASN A 1 167 ? 14.345 12.628 -8.563 1.00 85.81 167 ASN A CA 1
ATOM 1412 C C . ASN A 1 167 ? 13.779 12.636 -7.133 1.00 85.81 167 ASN A C 1
ATOM 1414 O O . ASN A 1 167 ? 14.546 12.508 -6.180 1.00 85.81 167 ASN A O 1
ATOM 1418 N N . GLU A 1 168 ? 12.460 12.741 -6.963 1.00 88.50 168 GLU A N 1
ATOM 1419 C CA . GLU A 1 168 ? 11.814 12.667 -5.648 1.00 88.50 168 GLU A CA 1
ATOM 1420 C C . GLU A 1 168 ? 11.783 11.237 -5.105 1.00 88.50 168 GLU A C 1
ATOM 1422 O O . GLU A 1 168 ? 11.841 11.046 -3.892 1.00 88.50 168 GLU A O 1
ATOM 1427 N N . LEU A 1 169 ? 11.745 10.232 -5.984 1.00 90.38 169 LEU A N 1
ATOM 1428 C CA . LEU A 1 169 ? 11.752 8.815 -5.615 1.00 90.38 169 LEU A CA 1
ATOM 1429 C C . LEU A 1 169 ? 13.147 8.311 -5.238 1.00 90.38 169 LEU A C 1
ATOM 1431 O O . LEU A 1 169 ? 13.281 7.466 -4.351 1.00 90.38 169 LEU A O 1
ATOM 1435 N N . ILE A 1 170 ? 14.200 8.850 -5.864 1.00 89.50 170 ILE A N 1
ATOM 1436 C CA . ILE A 1 170 ? 15.594 8.442 -5.620 1.00 89.50 170 ILE A CA 1
ATOM 1437 C C . ILE A 1 170 ? 15.966 8.549 -4.135 1.00 89.50 170 ILE A C 1
ATOM 1439 O O . ILE A 1 170 ? 16.694 7.689 -3.632 1.00 89.50 170 ILE A O 1
ATOM 1443 N N . LYS A 1 171 ? 15.432 9.533 -3.398 1.00 91.38 171 LYS A N 1
ATOM 1444 C CA . LYS A 1 171 ? 15.705 9.696 -1.956 1.00 91.38 171 LYS A CA 1
ATOM 1445 C C . LYS A 1 171 ? 15.278 8.481 -1.116 1.00 91.38 171 LYS A C 1
ATOM 1447 O O . LYS A 1 171 ? 15.820 8.258 -0.038 1.00 91.38 171 LYS A O 1
ATOM 1452 N N . PHE A 1 172 ? 14.356 7.666 -1.627 1.00 92.88 172 PHE A N 1
ATOM 1453 C CA . PHE A 1 172 ? 13.855 6.455 -0.978 1.00 92.88 172 PHE A CA 1
ATOM 1454 C C . PHE A 1 172 ? 14.531 5.165 -1.452 1.00 92.88 172 PHE A C 1
ATOM 1456 O O . PHE A 1 172 ? 14.214 4.087 -0.956 1.00 92.88 172 PHE A O 1
ATOM 1463 N N . SER A 1 173 ? 15.486 5.244 -2.379 1.00 91.31 173 SER A N 1
ATOM 1464 C CA . SER A 1 173 ? 16.167 4.084 -2.974 1.00 91.31 173 SER A CA 1
ATOM 1465 C C . SER A 1 173 ? 16.870 3.168 -1.966 1.00 91.31 173 SER A C 1
ATOM 1467 O O . SER A 1 173 ? 17.031 1.978 -2.229 1.00 91.31 173 SER A O 1
ATOM 1469 N N . ASN A 1 174 ? 17.261 3.669 -0.790 1.00 90.00 174 ASN A N 1
ATOM 1470 C CA . ASN A 1 174 ? 17.823 2.850 0.294 1.00 90.00 174 ASN A CA 1
ATOM 1471 C C . ASN A 1 174 ? 16.781 1.971 0.992 1.00 90.00 174 ASN A C 1
ATOM 1473 O O . ASN A 1 174 ? 17.121 0.942 1.567 1.00 90.00 174 ASN A O 1
ATOM 1477 N N . ASN A 1 175 ? 15.519 2.354 0.891 1.00 91.69 175 ASN A N 1
ATOM 1478 C CA . ASN A 1 175 ? 14.420 1.829 1.682 1.00 91.69 175 ASN A CA 1
ATOM 1479 C C . ASN A 1 175 ? 13.389 1.084 0.830 1.00 91.69 175 ASN A C 1
ATOM 1481 O O . ASN A 1 175 ? 12.630 0.262 1.339 1.00 91.69 175 ASN A O 1
ATOM 1485 N N . PHE A 1 176 ? 13.383 1.351 -0.473 1.00 93.56 176 PHE A N 1
ATOM 1486 C CA . PHE A 1 176 ? 12.458 0.773 -1.428 1.00 93.56 176 PHE A CA 1
ATOM 1487 C C . PHE A 1 176 ? 13.203 0.121 -2.588 1.00 93.56 176 PHE A C 1
ATOM 1489 O O . PHE A 1 176 ? 14.296 0.536 -2.979 1.00 93.56 176 PHE A O 1
ATOM 1496 N N . ASN A 1 177 ? 12.575 -0.909 -3.141 1.00 94.44 177 ASN A N 1
ATOM 1497 C CA . ASN A 1 177 ? 12.822 -1.374 -4.488 1.00 94.44 177 ASN A CA 1
ATOM 1498 C C . ASN A 1 177 ? 11.714 -0.813 -5.381 1.00 94.44 177 ASN A C 1
ATOM 1500 O O . ASN A 1 177 ? 10.584 -1.286 -5.308 1.00 94.44 177 ASN A O 1
ATOM 1504 N N . ILE A 1 178 ? 12.034 0.199 -6.181 1.00 94.62 178 ILE A N 1
ATOM 1505 C CA . ILE A 1 178 ? 11.080 0.967 -6.978 1.00 94.62 178 ILE A CA 1
ATOM 1506 C C . ILE A 1 178 ? 11.210 0.564 -8.446 1.00 94.62 178 ILE A C 1
ATOM 1508 O O . ILE A 1 178 ? 12.289 0.652 -9.037 1.00 94.62 178 ILE A O 1
ATOM 1512 N N . ILE A 1 179 ? 10.098 0.150 -9.038 1.00 93.19 179 ILE A N 1
ATOM 1513 C CA . ILE A 1 179 ? 9.943 -0.050 -10.477 1.00 93.19 179 ILE A CA 1
ATOM 1514 C C . ILE A 1 179 ? 8.969 1.021 -10.965 1.00 93.19 179 ILE A C 1
ATOM 1516 O O . ILE A 1 179 ? 7.852 1.098 -10.456 1.00 93.19 179 ILE A O 1
ATOM 1520 N N . VAL A 1 180 ? 9.410 1.848 -11.910 1.00 90.69 180 VAL A N 1
ATOM 1521 C CA . VAL A 1 180 ? 8.590 2.863 -12.591 1.00 90.69 180 VAL A CA 1
ATOM 1522 C C . VAL A 1 180 ? 8.316 2.407 -14.013 1.00 90.69 180 VAL A C 1
ATOM 1524 O O . VAL A 1 180 ? 9.313 2.048 -14.680 1.00 90.69 180 VAL A O 1
#

pLDDT: mean 86.21, std 9.37, range [53.38, 97.12]